Protein AF-A0A9W6YCT2-F1 (afdb_monomer)

Organism: NCBI:txid1490495

Structure (mmCIF, N/CA/C/O backbone):
data_AF-A0A9W6YCT2-F1
#
_entry.id   AF-A0A9W6YCT2-F1
#
loop_
_atom_site.group_PDB
_atom_site.id
_atom_site.type_symbol
_atom_site.label_atom_id
_atom_site.label_alt_id
_atom_site.label_comp_id
_atom_site.label_asym_id
_atom_site.label_entity_id
_atom_site.label_seq_id
_atom_site.pdbx_PDB_ins_code
_atom_site.Cartn_x
_atom_site.Cartn_y
_atom_site.Cartn_z
_atom_site.occupancy
_atom_site.B_iso_or_equiv
_atom_site.auth_seq_id
_atom_site.auth_comp_id
_atom_site.auth_asym_id
_atom_site.auth_atom_id
_atom_site.pdbx_PDB_model_num
ATOM 1 N N . MET A 1 1 ? -19.466 9.718 28.437 1.00 40.91 1 MET A N 1
ATOM 2 C CA . MET A 1 1 ? -19.612 8.817 27.272 1.00 40.91 1 MET A CA 1
ATOM 3 C C . MET A 1 1 ? -18.796 7.557 27.546 1.00 40.91 1 MET A C 1
ATOM 5 O O . MET A 1 1 ? -17.585 7.569 27.375 1.00 40.91 1 MET A O 1
ATOM 9 N N . LEU A 1 2 ? -19.424 6.511 28.088 1.00 39.44 2 LEU A N 1
ATOM 10 C CA . LEU A 1 2 ? -18.761 5.230 28.344 1.00 39.44 2 LEU A CA 1
ATOM 11 C C . LEU A 1 2 ? -18.734 4.450 27.028 1.00 39.44 2 LEU A C 1
ATOM 13 O O . LEU A 1 2 ? -19.758 3.940 26.581 1.00 39.44 2 LEU A O 1
ATOM 17 N N . PHE A 1 3 ? -17.580 4.412 26.365 1.00 57.34 3 PHE A N 1
ATOM 18 C CA . PHE A 1 3 ? -17.371 3.483 25.259 1.00 57.34 3 PHE A CA 1
ATOM 19 C C . PHE A 1 3 ? -17.525 2.062 25.811 1.00 57.34 3 PHE A C 1
ATOM 21 O O . PHE A 1 3 ? -16.896 1.728 26.814 1.00 57.34 3 PHE A O 1
ATOM 28 N N . SER A 1 4 ? -18.370 1.233 25.191 1.00 75.75 4 SER A N 1
ATOM 29 C CA . SER A 1 4 ? -18.497 -0.169 25.597 1.00 75.75 4 SER A CA 1
ATOM 30 C C . SER A 1 4 ? -17.119 -0.848 25.582 1.00 75.75 4 SER A C 1
ATOM 32 O O . SER A 1 4 ? -16.236 -0.476 24.800 1.00 75.75 4 SER A O 1
ATOM 34 N N . VAL A 1 5 ? -16.921 -1.858 26.434 1.00 80.44 5 VAL A N 1
ATOM 35 C CA . VAL A 1 5 ? -15.663 -2.630 26.511 1.00 80.44 5 VAL A CA 1
ATOM 36 C C . VAL A 1 5 ? -15.235 -3.138 25.126 1.00 80.44 5 VAL A C 1
ATOM 38 O O . VAL A 1 5 ? -14.051 -3.122 24.790 1.00 80.44 5 VAL A O 1
ATOM 41 N N . GLN A 1 6 ? -16.205 -3.507 24.286 1.00 83.19 6 GLN A N 1
ATOM 42 C CA . GLN A 1 6 ? -15.974 -3.930 22.905 1.00 83.19 6 GLN A CA 1
ATOM 43 C C . GLN A 1 6 ? -15.416 -2.807 22.022 1.00 83.19 6 GLN A C 1
ATOM 45 O O . GLN A 1 6 ? -14.462 -3.041 21.281 1.00 83.19 6 GLN A O 1
ATOM 50 N N . THR A 1 7 ? -15.940 -1.582 22.126 1.00 84.00 7 THR A N 1
ATOM 51 C CA . THR A 1 7 ? -15.429 -0.432 21.363 1.00 84.00 7 THR A 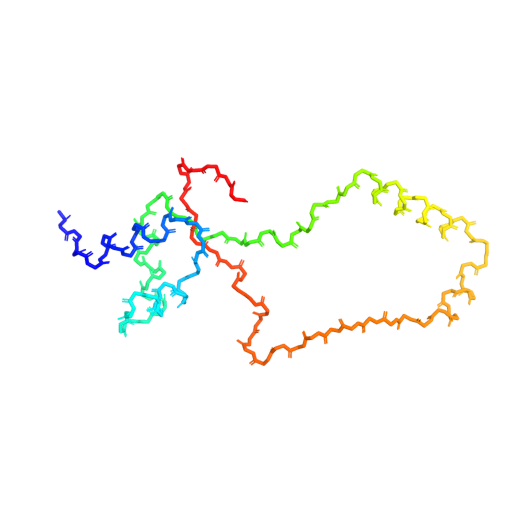CA 1
ATOM 52 C C . THR A 1 7 ? -14.001 -0.082 21.775 1.00 84.00 7 THR A C 1
ATOM 54 O O . THR A 1 7 ? -13.157 0.172 20.920 1.00 84.00 7 THR A O 1
ATOM 57 N N . LEU A 1 8 ? -13.689 -0.136 23.073 1.00 87.94 8 LEU A N 1
ATOM 58 C CA . LEU A 1 8 ? -12.321 0.077 23.557 1.00 87.94 8 LEU A CA 1
ATOM 59 C C . LEU A 1 8 ? -11.360 -1.001 23.047 1.00 87.94 8 LEU A C 1
ATOM 61 O O . LEU A 1 8 ? -10.251 -0.679 22.618 1.00 87.94 8 LEU A O 1
ATOM 65 N N . ARG A 1 9 ? -11.783 -2.272 23.062 1.00 91.38 9 ARG A N 1
ATOM 66 C CA . ARG A 1 9 ? -10.998 -3.387 22.517 1.00 91.38 9 ARG A CA 1
ATOM 67 C C . ARG A 1 9 ? -10.729 -3.189 21.024 1.00 91.38 9 ARG A C 1
ATOM 69 O O . ARG A 1 9 ? -9.580 -3.293 20.610 1.00 91.38 9 ARG A O 1
ATOM 76 N N . LEU A 1 10 ? -11.749 -2.819 20.247 1.00 91.81 10 LEU A N 1
ATOM 77 C CA . LEU A 1 10 ? -11.621 -2.526 18.819 1.00 91.81 10 LEU A CA 1
ATOM 78 C C . LEU A 1 10 ? -10.602 -1.410 18.548 1.00 91.81 10 LEU A C 1
ATOM 80 O O . LEU A 1 10 ? -9.692 -1.595 17.744 1.00 91.81 10 LEU A O 1
ATOM 84 N N . VAL A 1 11 ? -10.723 -0.275 19.243 1.00 91.94 11 VAL A N 1
ATOM 85 C CA . VAL A 1 11 ? -9.832 0.883 19.064 1.00 91.94 11 VAL A CA 1
ATOM 86 C C . VAL A 1 11 ? -8.389 0.542 19.432 1.00 91.94 11 VAL A C 1
ATOM 88 O O . VAL A 1 11 ? -7.469 0.893 18.697 1.00 91.94 11 VAL A O 1
ATOM 91 N N . ARG A 1 12 ? -8.171 -0.182 20.537 1.00 91.38 12 ARG A N 1
ATOM 92 C CA . ARG A 1 12 ? -6.827 -0.611 20.958 1.00 91.38 12 ARG A CA 1
ATOM 93 C C . ARG A 1 12 ? -6.177 -1.556 19.950 1.00 91.38 12 ARG A C 1
ATOM 95 O O . ARG A 1 12 ? -4.986 -1.420 19.689 1.00 91.38 12 ARG A O 1
ATOM 102 N N . THR A 1 13 ? -6.937 -2.496 19.388 1.00 91.88 13 THR A N 1
ATOM 103 C CA . THR A 1 13 ? -6.415 -3.434 18.386 1.00 91.88 13 THR A CA 1
ATOM 104 C C . THR A 1 13 ? -6.143 -2.733 17.057 1.00 91.88 13 THR A C 1
ATOM 106 O O . THR A 1 13 ? -5.081 -2.939 16.478 1.00 91.88 13 THR A O 1
ATOM 109 N N . ALA A 1 14 ? -7.034 -1.840 16.612 1.00 91.44 14 ALA A N 1
ATOM 110 C CA . ALA A 1 14 ? -6.818 -1.023 15.417 1.00 91.44 14 ALA A CA 1
ATOM 111 C C . ALA A 1 14 ? -5.562 -0.142 15.546 1.00 91.44 14 ALA A C 1
ATOM 113 O O . ALA A 1 14 ? -4.742 -0.098 14.636 1.00 91.44 14 ALA A O 1
ATOM 114 N N . ALA A 1 15 ? -5.340 0.467 16.715 1.00 91.12 15 ALA A N 1
ATOM 115 C CA . ALA A 1 15 ? -4.173 1.305 17.004 1.00 91.12 15 ALA A CA 1
ATOM 116 C C . ALA A 1 15 ? -2.817 0.573 16.972 1.00 91.12 15 ALA A C 1
ATOM 118 O O . ALA A 1 15 ? -1.765 1.205 17.114 1.00 91.12 15 ALA A O 1
ATOM 119 N N . LYS A 1 16 ? -2.800 -0.758 16.822 1.00 88.88 16 LYS A N 1
ATOM 120 C CA . LYS A 1 16 ? -1.560 -1.511 16.595 1.00 88.88 16 LYS A CA 1
ATOM 121 C C . LYS A 1 16 ? -0.991 -1.311 15.190 1.00 88.88 16 LYS A C 1
ATOM 123 O O . LYS A 1 16 ? 0.181 -1.602 15.019 1.00 88.88 16 LYS A O 1
ATOM 128 N N . GLY A 1 17 ? -1.765 -0.808 14.222 1.00 82.25 17 GLY A N 1
ATOM 129 C CA . GLY A 1 17 ? -1.218 -0.463 12.905 1.00 82.25 17 GLY A CA 1
ATOM 130 C C . GLY A 1 17 ? -1.103 -1.619 11.910 1.00 82.25 17 GLY A C 1
ATOM 131 O O . GLY A 1 17 ? -0.447 -1.461 10.895 1.00 82.25 17 GLY A O 1
ATOM 132 N N . GLN A 1 18 ? -1.696 -2.785 12.180 1.00 80.81 18 GLN A N 1
ATOM 133 C CA . GLN A 1 18 ? -1.387 -4.016 11.428 1.00 80.81 18 GLN A CA 1
ATOM 134 C C . GLN A 1 18 ? -2.577 -4.609 10.664 1.00 80.81 18 GLN A C 1
ATOM 136 O O . GLN A 1 18 ? -2.417 -5.568 9.912 1.00 80.81 18 GLN A O 1
ATOM 141 N N . LEU A 1 19 ? -3.790 -4.092 10.885 1.00 85.44 19 LEU A N 1
ATOM 142 C CA . LEU A 1 19 ? -5.018 -4.777 10.488 1.00 85.44 19 LEU A CA 1
ATOM 143 C C . LEU A 1 19 ? -6.000 -3.845 9.780 1.00 85.44 19 LEU A C 1
ATOM 145 O O . LEU A 1 19 ? -6.267 -2.722 10.216 1.00 85.44 19 LEU A O 1
ATOM 149 N N . ALA A 1 20 ? -6.607 -4.370 8.720 1.00 89.25 20 ALA A N 1
ATOM 150 C CA . ALA A 1 20 ? -7.784 -3.791 8.088 1.00 89.25 20 ALA A CA 1
ATOM 151 C C . ALA A 1 20 ? -9.044 -4.009 8.936 1.00 89.25 20 ALA A C 1
ATOM 153 O O . ALA A 1 20 ? -9.130 -4.957 9.717 1.00 89.25 20 ALA A O 1
ATOM 154 N N . ALA A 1 21 ? -10.090 -3.216 8.686 1.00 89.31 21 ALA A N 1
ATOM 155 C CA . ALA A 1 21 ? -11.394 -3.383 9.340 1.00 89.31 21 ALA A CA 1
ATOM 156 C C . ALA A 1 21 ? -11.994 -4.794 9.169 1.00 89.31 21 ALA A C 1
ATOM 158 O O . ALA A 1 21 ? -12.620 -5.313 10.090 1.00 89.31 21 ALA A O 1
ATOM 159 N N . ALA A 1 22 ? -11.788 -5.428 8.011 1.00 88.94 22 ALA A N 1
ATOM 160 C CA . ALA A 1 22 ? -12.260 -6.788 7.758 1.00 88.94 22 ALA A CA 1
ATOM 161 C C . ALA A 1 22 ? -11.510 -7.834 8.602 1.00 88.94 22 ALA A C 1
ATOM 163 O O . ALA A 1 22 ? -12.150 -8.707 9.178 1.00 88.94 22 ALA A O 1
ATOM 164 N N . LYS A 1 23 ? -10.184 -7.702 8.766 1.00 89.25 23 LYS A N 1
ATOM 165 C CA . LYS A 1 23 ? -9.420 -8.556 9.691 1.00 89.25 23 LYS A CA 1
ATOM 166 C C . LYS A 1 23 ? -9.811 -8.316 11.143 1.00 89.25 23 LYS A C 1
ATOM 168 O O . LYS A 1 23 ? -10.017 -9.279 11.867 1.00 89.25 23 LYS A O 1
ATOM 173 N N . LEU A 1 24 ? -9.992 -7.055 11.541 1.00 90.19 24 LEU A N 1
ATOM 174 C CA . LEU A 1 24 ? -10.460 -6.704 12.885 1.00 90.19 24 LEU A CA 1
ATOM 175 C C . LEU A 1 24 ? -11.811 -7.351 13.205 1.00 90.19 24 LEU A C 1
ATOM 177 O O . LEU A 1 24 ? -12.018 -7.769 14.338 1.00 90.19 24 LEU A O 1
ATOM 181 N N . LYS A 1 25 ? -12.713 -7.466 12.221 1.00 90.81 25 LYS A N 1
ATOM 182 C CA . LYS A 1 25 ? -13.982 -8.183 12.386 1.00 90.81 25 LYS A CA 1
ATOM 183 C C . LYS A 1 25 ? -13.759 -9.655 12.736 1.00 90.81 25 LYS A C 1
ATOM 185 O O . LYS A 1 25 ? -14.365 -10.132 13.687 1.00 90.81 25 LYS A O 1
ATOM 190 N N . VAL A 1 26 ? -12.918 -10.344 11.962 1.00 90.44 26 VAL A N 1
ATOM 191 C CA . VAL A 1 26 ? -12.640 -11.780 12.126 1.00 90.44 26 VAL A CA 1
ATOM 192 C C . VAL A 1 26 ? -11.884 -12.045 13.430 1.00 90.44 26 VAL A C 1
ATOM 194 O O . VAL A 1 26 ? -12.276 -12.908 14.200 1.00 90.44 26 VAL A O 1
ATOM 197 N N . GLU A 1 27 ? -10.838 -11.272 13.721 1.00 89.56 27 GLU A N 1
ATOM 198 C CA . GLU A 1 27 ? -9.970 -11.480 14.890 1.00 89.56 27 GLU A CA 1
ATOM 199 C C . GLU A 1 27 ? -10.661 -11.167 16.223 1.00 89.56 27 GLU A C 1
ATOM 201 O O . GLU A 1 27 ? -10.363 -11.775 17.250 1.00 89.56 27 GLU A O 1
ATOM 206 N N . LEU A 1 28 ? -11.589 -10.208 16.221 1.00 90.12 28 LEU A N 1
ATOM 207 C CA . LEU A 1 28 ? -12.365 -9.845 17.406 1.00 90.12 28 LEU A CA 1
ATOM 208 C C . LEU A 1 28 ? -13.729 -10.546 17.469 1.00 90.12 28 LEU A C 1
ATOM 210 O O . LEU A 1 28 ? -14.495 -10.234 18.380 1.00 90.12 28 LEU A O 1
ATOM 214 N N . ASP A 1 29 ? -14.013 -11.450 16.525 1.00 90.94 29 ASP A N 1
ATOM 215 C CA . ASP A 1 29 ? -15.276 -12.186 16.384 1.00 90.94 29 ASP A CA 1
ATOM 216 C C . ASP A 1 29 ? -16.516 -11.278 16.498 1.00 90.94 29 ASP A C 1
ATOM 218 O O . ASP A 1 29 ? -17.437 -11.476 17.292 1.00 90.94 29 ASP A O 1
ATOM 222 N N . LEU A 1 30 ? -16.502 -10.176 15.741 1.00 89.00 30 LEU A N 1
ATOM 223 C CA . LEU A 1 30 ? -17.567 -9.179 15.786 1.00 89.00 30 LEU A CA 1
ATOM 224 C C . LEU A 1 30 ? -18.699 -9.560 14.827 1.00 89.00 30 LEU A C 1
ATOM 226 O O . LEU A 1 30 ? -18.502 -9.652 13.614 1.00 89.00 30 LEU A O 1
ATOM 230 N N . SER A 1 31 ? -19.925 -9.650 15.344 1.00 90.69 31 SER A N 1
ATOM 231 C CA . SER A 1 31 ? -21.129 -9.932 14.544 1.00 90.69 31 SER A CA 1
ATOM 232 C C . SER A 1 31 ? -21.557 -8.779 13.620 1.00 90.69 31 SER A C 1
ATOM 234 O O . SER A 1 31 ? -22.393 -8.958 12.735 1.00 90.69 31 SER A O 1
ATOM 236 N N . VAL A 1 32 ? -20.984 -7.583 13.784 1.00 90.88 32 VAL A N 1
ATOM 237 C CA . VAL A 1 32 ? -21.352 -6.386 13.013 1.00 90.88 32 VAL A CA 1
ATOM 238 C C . VAL A 1 32 ? -20.745 -6.358 11.605 1.00 90.88 32 VAL A C 1
ATOM 240 O O . VAL A 1 32 ? -19.798 -7.071 11.267 1.00 90.88 32 VAL A O 1
ATOM 243 N N . SER A 1 33 ? -21.280 -5.488 10.746 1.00 92.31 33 SER A N 1
ATOM 244 C CA . SER A 1 33 ? -20.716 -5.261 9.411 1.00 92.31 33 SER A CA 1
ATOM 245 C C . SER A 1 33 ? -19.338 -4.580 9.474 1.00 92.31 33 SER A C 1
ATOM 247 O O . SER A 1 33 ? -19.062 -3.777 10.370 1.00 92.31 33 SER A O 1
ATOM 249 N N . VAL A 1 34 ? -18.492 -4.824 8.466 1.00 90.56 34 VAL A N 1
ATOM 250 C CA . VAL A 1 34 ? -17.196 -4.130 8.314 1.00 90.56 34 VAL A CA 1
ATOM 251 C C . VAL A 1 34 ? -17.391 -2.610 8.214 1.00 90.56 34 VAL A C 1
ATOM 253 O O . VAL A 1 34 ? -16.617 -1.845 8.787 1.00 90.56 34 VAL A O 1
ATOM 256 N N . ARG A 1 35 ? -18.474 -2.156 7.566 1.00 91.62 35 ARG A N 1
ATOM 257 C CA . ARG A 1 35 ? -18.832 -0.733 7.452 1.00 91.62 35 ARG A CA 1
ATOM 258 C C . ARG A 1 35 ? -19.090 -0.097 8.821 1.00 91.62 35 ARG A C 1
ATOM 260 O O . ARG A 1 35 ? -18.690 1.042 9.055 1.00 91.62 35 ARG A O 1
ATOM 267 N N . THR A 1 36 ? -19.738 -0.826 9.729 1.00 92.19 36 THR A N 1
ATOM 268 C CA . THR A 1 36 ? -19.989 -0.373 11.105 1.00 92.19 36 THR A CA 1
ATOM 269 C C . THR A 1 36 ? -18.678 -0.184 11.863 1.00 92.19 36 THR A C 1
ATOM 271 O O . THR A 1 36 ? -18.494 0.845 1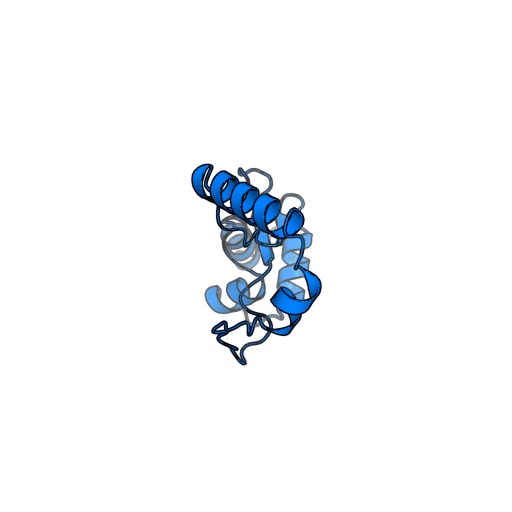2.510 1.00 92.19 36 THR A O 1
ATOM 274 N N . ILE A 1 37 ? -17.747 -1.133 11.726 1.00 91.69 37 ILE A N 1
ATOM 275 C CA . ILE A 1 37 ? -16.408 -1.062 12.329 1.00 91.69 37 ILE A CA 1
ATOM 276 C C . ILE A 1 37 ? -15.649 0.160 11.807 1.00 91.69 37 ILE A C 1
ATOM 278 O O . ILE A 1 37 ? -15.142 0.946 12.601 1.00 91.69 37 ILE A O 1
ATOM 282 N N . GLN A 1 38 ? -15.631 0.368 10.487 1.00 92.25 38 GLN A N 1
ATOM 283 C CA . GLN A 1 38 ? -14.999 1.543 9.883 1.00 92.25 38 GLN A CA 1
ATOM 284 C C . GLN A 1 38 ? -15.577 2.845 10.444 1.00 92.25 38 GLN A C 1
ATOM 286 O O . GLN A 1 38 ? -14.821 3.684 10.911 1.00 92.25 38 GLN A O 1
ATOM 291 N N . ARG A 1 39 ? -16.908 3.003 10.473 1.00 92.94 39 ARG A N 1
ATOM 292 C CA . ARG A 1 39 ? -17.557 4.208 11.025 1.00 92.94 39 ARG A CA 1
ATOM 293 C C . ARG A 1 39 ? -17.225 4.432 12.500 1.00 92.94 39 ARG A C 1
ATOM 295 O O . ARG A 1 39 ? -17.077 5.574 12.922 1.00 92.94 39 ARG A O 1
ATOM 302 N N . ALA A 1 40 ? -17.131 3.362 13.290 1.00 92.19 40 ALA A N 1
ATOM 303 C CA . ALA A 1 40 ? -16.750 3.455 14.695 1.00 92.19 40 ALA A CA 1
ATOM 304 C C . ALA A 1 40 ? -15.302 3.944 14.854 1.00 92.19 40 ALA A C 1
ATOM 306 O O . ALA A 1 40 ? -15.044 4.803 15.693 1.00 92.19 40 ALA A O 1
ATOM 307 N N . LEU A 1 41 ? -14.384 3.447 14.021 1.00 92.38 41 LEU A N 1
ATOM 308 C CA . LEU A 1 41 ? -12.979 3.857 14.016 1.00 92.38 41 LEU A CA 1
ATOM 309 C C . LEU A 1 41 ? -12.784 5.278 13.466 1.00 92.38 41 LEU A C 1
ATOM 311 O O . LEU A 1 41 ? -12.024 6.036 14.048 1.00 92.38 41 LEU A O 1
ATOM 315 N N . GLN A 1 42 ? -13.543 5.690 12.445 1.00 92.38 42 GLN A N 1
ATOM 316 C CA . GLN A 1 42 ? -13.521 7.060 11.901 1.00 92.38 42 GLN A CA 1
ATOM 317 C C . GLN A 1 42 ? -13.932 8.129 12.924 1.00 92.38 42 GLN A C 1
ATOM 319 O O . GLN A 1 42 ? -13.543 9.285 12.800 1.00 92.38 42 GLN A O 1
ATOM 324 N N . ARG A 1 43 ? -14.718 7.766 13.947 1.00 92.25 43 ARG A N 1
ATOM 325 C CA . ARG A 1 43 ? -15.058 8.681 15.052 1.00 92.25 43 ARG A CA 1
ATOM 326 C C . ARG A 1 43 ? -13.874 8.944 15.986 1.00 92.25 43 ARG A C 1
ATOM 328 O O . ARG A 1 43 ? -13.934 9.866 16.795 1.00 92.25 43 ARG A O 1
ATOM 335 N N . VAL A 1 44 ? -12.821 8.133 15.913 1.00 91.94 44 VAL A N 1
ATOM 336 C CA . VAL A 1 44 ? -11.607 8.292 16.710 1.00 91.94 44 VAL A CA 1
ATOM 337 C C . VAL A 1 44 ? -10.647 9.191 15.940 1.00 91.94 44 VAL A C 1
ATOM 339 O O . VAL A 1 44 ? -9.960 8.736 15.036 1.00 91.94 44 VAL A O 1
ATOM 342 N N . GLY A 1 45 ? -10.575 10.469 16.317 1.00 92.31 45 GLY A N 1
ATOM 343 C CA . GLY A 1 45 ? -9.855 11.496 15.545 1.00 92.31 45 GLY A CA 1
ATOM 344 C C . GLY A 1 45 ? -8.341 11.300 15.374 1.00 92.31 45 GLY A C 1
ATOM 345 O O . GLY A 1 45 ? -7.723 12.043 14.624 1.00 92.31 45 GLY A O 1
ATOM 346 N N . TRP A 1 46 ? -7.734 10.324 16.052 1.00 92.88 46 TRP A N 1
ATOM 347 C CA . TRP A 1 46 ? -6.308 9.991 15.927 1.00 92.88 46 TRP A CA 1
ATOM 348 C C . TRP A 1 46 ? -6.044 8.674 15.173 1.00 92.88 46 TRP A C 1
ATOM 350 O O . TRP A 1 46 ? -4.886 8.274 15.045 1.00 92.88 46 TRP A O 1
ATOM 360 N N . LEU A 1 47 ? -7.090 8.002 14.675 1.00 93.38 47 LEU A N 1
ATOM 361 C CA . LEU A 1 47 ? -6.986 6.826 13.808 1.00 93.38 47 LEU A CA 1
ATOM 362 C C . LEU A 1 47 ? -7.349 7.184 12.367 1.00 93.38 47 LEU A C 1
ATOM 364 O O . LEU A 1 47 ? -8.388 7.791 12.120 1.00 93.38 47 LEU A O 1
ATOM 368 N N . VAL A 1 48 ? -6.524 6.744 11.417 1.00 92.06 48 VAL A N 1
ATOM 369 C CA . VAL A 1 48 ? 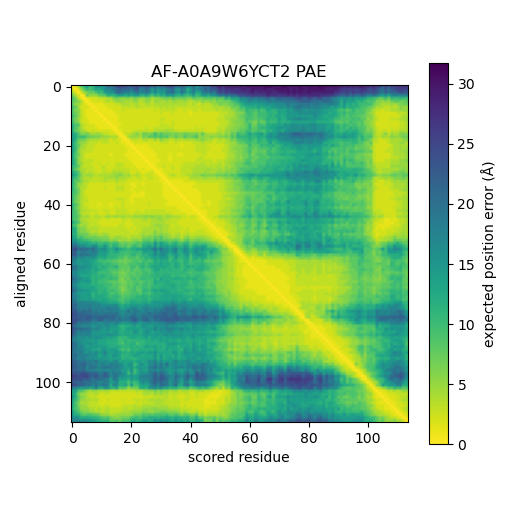-6.735 6.983 9.979 1.00 92.06 48 VAL A CA 1
ATOM 370 C C . VAL A 1 48 ? -6.619 5.678 9.203 1.00 92.06 48 VAL A C 1
ATOM 372 O O . VAL A 1 48 ? -5.745 4.858 9.489 1.00 92.06 48 VAL A O 1
ATOM 375 N N . ASP A 1 49 ? -7.483 5.475 8.209 1.00 90.00 49 ASP A N 1
ATOM 376 C CA . ASP A 1 49 ? -7.338 4.395 7.241 1.00 90.00 49 ASP A CA 1
ATOM 377 C C . ASP A 1 49 ? -6.236 4.744 6.236 1.00 90.00 49 ASP A C 1
ATOM 379 O O . ASP A 1 49 ? -6.322 5.695 5.468 1.00 90.00 49 ASP A O 1
ATOM 383 N N . THR A 1 50 ? -5.145 3.987 6.274 1.00 88.31 50 THR A N 1
ATOM 384 C CA . THR A 1 50 ? -3.941 4.251 5.483 1.00 88.31 50 THR A CA 1
ATOM 385 C C . THR A 1 50 ? -3.697 3.101 4.523 1.00 88.31 50 THR A C 1
ATOM 387 O O . THR A 1 50 ? -3.842 1.937 4.900 1.00 88.31 50 THR A O 1
ATOM 390 N N . LYS A 1 51 ? -3.330 3.419 3.279 1.00 86.44 51 LYS A N 1
ATOM 391 C CA . LYS A 1 51 ? -2.929 2.415 2.292 1.00 86.44 51 LYS A CA 1
ATOM 392 C C . LYS A 1 51 ? -1.556 1.848 2.673 1.00 86.44 51 LYS A C 1
ATOM 394 O O . LYS A 1 51 ? -0.666 2.616 3.019 1.00 86.44 51 LYS A O 1
ATOM 399 N N . ILE A 1 52 ? -1.380 0.529 2.621 1.00 81.38 52 ILE A N 1
ATOM 400 C CA . ILE A 1 52 ? -0.067 -0.097 2.803 1.00 81.38 52 ILE A CA 1
ATOM 401 C C . ILE A 1 52 ? 0.812 0.276 1.608 1.00 81.38 52 ILE A C 1
ATOM 403 O O . ILE A 1 52 ? 0.423 0.093 0.450 1.00 81.38 52 ILE A O 1
ATOM 407 N N . GLU A 1 53 ? 2.004 0.791 1.892 1.00 75.88 53 GLU A N 1
ATOM 408 C CA . GLU A 1 53 ? 3.039 0.996 0.887 1.00 75.88 53 GLU A CA 1
ATOM 409 C C . GLU A 1 53 ? 3.728 -0.343 0.601 1.00 75.88 53 GLU A C 1
ATOM 411 O O . GLU A 1 53 ? 4.646 -0.758 1.300 1.00 75.88 53 GLU A O 1
ATOM 416 N N . ASN A 1 54 ? 3.280 -1.042 -0.444 1.00 71.50 54 ASN A N 1
ATOM 417 C CA . ASN A 1 54 ? 3.876 -2.309 -0.892 1.00 71.50 54 ASN A CA 1
ATOM 418 C C . ASN A 1 54 ? 5.142 -2.089 -1.740 1.00 71.50 54 ASN A C 1
ATOM 420 O O . ASN A 1 54 ? 5.348 -2.759 -2.753 1.00 71.50 54 ASN A O 1
ATOM 424 N N . THR A 1 55 ? 5.973 -1.118 -1.371 1.00 69.44 55 THR A N 1
ATOM 425 C CA . THR A 1 55 ? 7.201 -0.822 -2.108 1.00 69.44 55 THR A CA 1
ATOM 426 C C . THR A 1 55 ? 8.343 -1.593 -1.465 1.00 69.44 55 THR A C 1
ATOM 428 O O . THR A 1 55 ? 8.718 -1.318 -0.327 1.00 69.44 55 THR A O 1
ATOM 431 N N . PHE A 1 56 ? 8.918 -2.561 -2.180 1.00 70.69 56 PHE A N 1
ATOM 432 C CA . PHE A 1 56 ? 10.178 -3.157 -1.740 1.00 70.69 56 PHE A CA 1
ATOM 433 C C . PHE A 1 56 ? 11.262 -2.069 -1.694 1.00 70.69 56 PHE A C 1
ATOM 435 O O . PHE A 1 56 ? 11.364 -1.286 -2.645 1.00 70.69 56 PHE A O 1
ATOM 442 N N . PRO A 1 57 ? 12.069 -1.992 -0.621 1.00 79.06 57 PRO A N 1
ATOM 443 C CA . PRO A 1 57 ? 13.124 -0.995 -0.525 1.00 79.06 57 PRO A CA 1
ATOM 444 C C . PRO A 1 57 ? 14.119 -1.193 -1.671 1.00 79.06 57 PRO A C 1
ATOM 446 O O . PRO A 1 57 ? 14.730 -2.253 -1.807 1.00 79.06 57 PRO A O 1
ATOM 449 N N . LEU A 1 58 ? 14.261 -0.164 -2.507 1.00 83.69 58 LEU A N 1
ATOM 450 C CA . LEU A 1 58 ? 15.168 -0.173 -3.646 1.00 83.69 58 LEU A CA 1
ATOM 451 C C . LEU A 1 58 ? 16.593 0.062 -3.136 1.00 83.69 58 LEU A C 1
ATOM 453 O O . LEU A 1 58 ? 16.891 1.138 -2.613 1.00 83.69 58 LEU A O 1
ATOM 457 N N . LYS A 1 59 ? 17.473 -0.938 -3.247 1.00 90.94 59 LYS A N 1
ATOM 458 C CA . LYS A 1 59 ? 18.855 -0.789 -2.778 1.00 90.94 59 LYS A CA 1
ATOM 459 C C . LYS A 1 59 ? 19.638 0.132 -3.723 1.00 90.94 59 LYS A C 1
ATOM 461 O O . LYS A 1 59 ? 19.338 0.169 -4.919 1.00 90.94 59 LYS A O 1
ATOM 466 N N . PRO A 1 60 ? 20.681 0.834 -3.242 1.00 93.69 60 PRO A N 1
ATOM 467 C CA . PRO A 1 60 ? 21.522 1.671 -4.103 1.00 93.69 60 PRO A CA 1
ATOM 468 C C . PRO A 1 60 ? 22.119 0.911 -5.299 1.00 93.69 60 PRO A C 1
ATOM 470 O O . PRO A 1 60 ? 22.210 1.451 -6.399 1.00 93.69 60 PRO A O 1
ATOM 473 N N . GLU A 1 61 ? 22.472 -0.360 -5.101 1.00 94.25 61 GLU A N 1
ATOM 474 C CA . GLU A 1 61 ? 22.971 -1.254 -6.153 1.00 94.25 61 GLU A CA 1
ATOM 475 C C . GLU A 1 61 ? 21.915 -1.500 -7.241 1.00 94.25 61 GLU A C 1
ATOM 477 O O . GLU A 1 61 ? 22.203 -1.343 -8.428 1.00 94.25 61 GLU A O 1
ATOM 482 N N . ASP A 1 62 ? 20.667 -1.777 -6.844 1.00 92.81 62 ASP A N 1
ATOM 483 C CA . ASP A 1 62 ? 19.545 -1.962 -7.770 1.00 92.81 62 ASP A CA 1
ATOM 484 C C . ASP A 1 62 ? 19.266 -0.679 -8.562 1.00 92.81 62 ASP A C 1
ATOM 486 O O . ASP A 1 62 ? 18.990 -0.723 -9.761 1.00 92.81 62 ASP A O 1
ATOM 490 N N . MET A 1 63 ? 19.367 0.488 -7.913 1.00 94.12 63 MET A N 1
ATOM 491 C CA . MET A 1 63 ? 19.211 1.787 -8.577 1.00 94.12 63 MET A CA 1
ATOM 492 C C . MET A 1 63 ? 20.261 1.992 -9.671 1.00 94.12 63 MET A C 1
ATOM 494 O O . MET A 1 63 ? 19.926 2.423 -10.778 1.00 94.12 63 MET A O 1
ATOM 498 N N . LEU A 1 64 ? 21.523 1.672 -9.372 1.00 96.19 64 LEU A N 1
ATOM 499 C CA . LEU A 1 64 ? 22.628 1.776 -10.322 1.00 96.19 64 LEU A CA 1
ATOM 500 C C . LEU A 1 64 ? 22.449 0.805 -11.491 1.00 96.19 64 LEU A C 1
ATOM 502 O O . LEU A 1 64 ? 22.541 1.230 -12.644 1.00 96.19 64 LEU A O 1
ATOM 506 N N . ALA A 1 65 ? 22.126 -0.460 -11.213 1.00 96.06 65 ALA A N 1
ATOM 507 C CA . ALA A 1 65 ? 21.899 -1.475 -12.237 1.00 96.06 65 ALA A CA 1
ATOM 508 C C . ALA A 1 65 ? 20.737 -1.094 -13.168 1.00 96.06 65 ALA A C 1
ATOM 510 O O . ALA A 1 65 ? 20.881 -1.119 -14.392 1.00 96.06 65 ALA A O 1
ATOM 511 N N . ARG A 1 66 ? 19.608 -0.645 -12.600 1.00 95.75 66 ARG A N 1
ATOM 512 C CA . ARG A 1 66 ? 18.447 -0.176 -13.372 1.00 95.75 66 ARG A CA 1
ATOM 513 C C . ARG A 1 66 ? 18.791 1.025 -14.242 1.00 95.75 66 ARG A C 1
ATOM 515 O O . ARG A 1 66 ? 18.405 1.053 -15.408 1.00 95.75 66 ARG A O 1
ATOM 522 N N . LYS A 1 67 ? 19.530 2.002 -13.705 1.00 96.12 67 LYS A N 1
ATOM 523 C CA . LYS A 1 67 ? 19.957 3.185 -14.465 1.00 96.12 67 LYS A CA 1
ATOM 524 C C . LYS A 1 67 ? 20.902 2.806 -15.604 1.00 96.12 67 LYS A C 1
ATOM 526 O O . LYS A 1 67 ? 20.727 3.299 -16.713 1.00 96.12 67 LYS A O 1
ATOM 531 N N . ALA A 1 68 ? 21.872 1.929 -15.356 1.00 96.44 68 ALA A N 1
ATOM 532 C CA . ALA A 1 68 ? 22.807 1.469 -16.378 1.00 96.44 68 ALA A CA 1
ATOM 533 C C . ALA A 1 68 ? 22.087 0.724 -17.513 1.00 96.44 68 ALA A C 1
ATOM 535 O O . ALA A 1 68 ? 22.321 1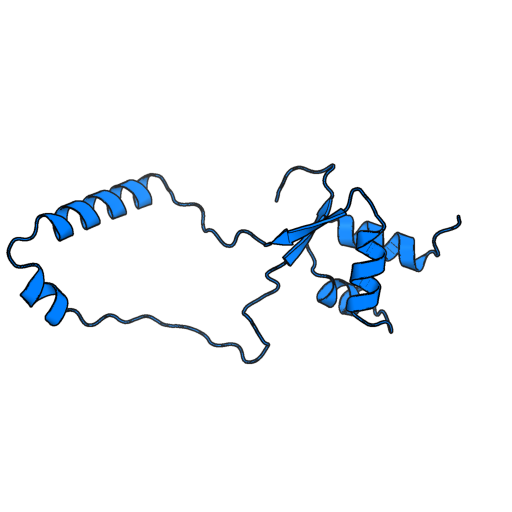.015 -18.687 1.00 96.44 68 ALA A O 1
ATOM 536 N N . TRP A 1 69 ? 21.167 -0.182 -17.169 1.00 94.44 69 TRP A N 1
ATOM 537 C CA . TRP A 1 69 ? 20.362 -0.915 -18.146 1.00 94.44 69 TRP A CA 1
ATOM 538 C C . TRP A 1 69 ? 19.444 0.012 -18.953 1.00 94.44 69 TRP A C 1
ATOM 540 O O . TRP A 1 69 ? 19.404 -0.074 -20.177 1.00 94.44 69 TRP A O 1
ATOM 550 N N . ALA A 1 70 ? 18.757 0.951 -18.296 1.00 94.25 70 ALA A N 1
ATOM 551 C CA . ALA A 1 70 ? 17.896 1.911 -18.985 1.00 94.25 70 ALA A CA 1
ATOM 552 C C . ALA A 1 70 ? 18.695 2.790 -19.959 1.00 94.25 70 ALA A C 1
ATOM 554 O O . ALA A 1 70 ? 18.295 2.952 -21.110 1.00 94.25 70 ALA A O 1
ATOM 555 N N . SER A 1 71 ? 19.853 3.305 -19.534 1.00 95.06 71 SER A N 1
ATOM 556 C CA . SER A 1 71 ? 20.736 4.091 -20.402 1.00 95.06 71 SER A CA 1
ATOM 557 C C . SER A 1 71 ? 21.223 3.291 -21.613 1.00 95.06 71 SER A C 1
ATOM 559 O O . SER A 1 71 ? 21.236 3.820 -22.722 1.00 95.06 71 SER A O 1
ATOM 561 N N . SER A 1 72 ? 21.597 2.018 -21.436 1.00 91.88 72 SER A N 1
ATOM 562 C CA . SER A 1 72 ? 22.059 1.180 -22.552 1.00 91.88 72 SER A CA 1
ATOM 563 C C . SER A 1 72 ? 20.934 0.822 -23.524 1.00 91.88 72 SER A C 1
ATOM 565 O O . SER A 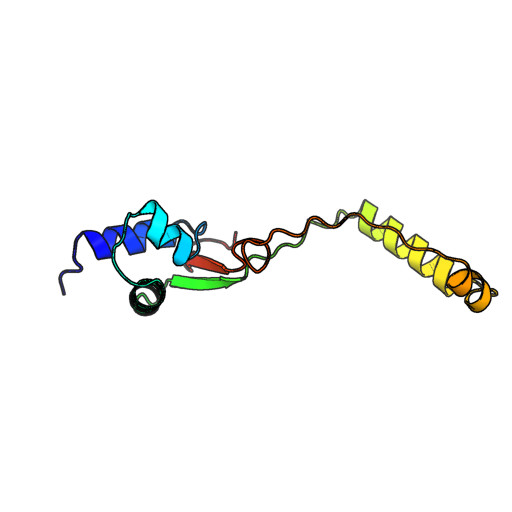1 72 ? 21.168 0.734 -24.729 1.00 91.88 72 SER A O 1
ATOM 567 N N . MET A 1 73 ? 19.708 0.662 -23.023 1.00 90.19 73 MET A N 1
ATOM 568 C CA . MET A 1 73 ? 18.539 0.401 -23.856 1.00 90.19 73 MET A CA 1
ATOM 569 C C . MET A 1 73 ? 18.089 1.643 -24.636 1.00 90.19 73 MET A C 1
ATOM 571 O O . MET A 1 73 ? 17.717 1.527 -25.798 1.00 90.19 73 MET A O 1
ATOM 575 N N . LEU A 1 74 ? 18.179 2.837 -24.039 1.00 88.06 74 LEU A N 1
ATOM 576 C CA . LEU A 1 74 ? 17.856 4.102 -24.712 1.00 88.06 74 LEU A CA 1
ATOM 577 C C . LEU A 1 74 ? 18.852 4.465 -25.820 1.00 88.06 74 LEU A C 1
ATOM 579 O O . LEU A 1 74 ? 18.460 5.024 -26.838 1.00 88.06 74 LEU A O 1
ATOM 583 N N . LEU A 1 75 ? 20.138 4.165 -25.627 1.00 88.19 75 LEU A N 1
ATOM 584 C CA . LEU A 1 75 ? 21.194 4.487 -26.595 1.00 88.19 75 LEU A CA 1
ATOM 585 C C . LEU A 1 75 ? 21.318 3.462 -27.732 1.00 88.19 75 LEU A C 1
ATOM 587 O O . LEU A 1 75 ? 22.164 3.625 -28.617 1.00 88.19 75 LEU A O 1
ATOM 591 N N . ARG A 1 76 ? 20.503 2.401 -27.723 1.00 85.31 76 ARG A N 1
ATOM 592 C CA . ARG A 1 76 ? 20.523 1.386 -28.774 1.00 85.31 76 ARG A CA 1
ATOM 593 C C . ARG A 1 76 ? 20.007 1.965 -30.090 1.00 85.31 76 ARG A C 1
ATOM 595 O O . ARG A 1 76 ? 18.916 2.520 -30.159 1.00 85.31 76 ARG A O 1
ATOM 602 N N . LYS A 1 77 ? 20.798 1.815 -31.153 1.00 81.44 77 LYS A N 1
ATOM 603 C CA . LYS A 1 77 ? 20.466 2.330 -32.495 1.00 81.44 77 LYS A CA 1
ATOM 604 C C . LYS A 1 77 ? 19.467 1.441 -33.241 1.00 81.44 77 LYS A C 1
ATOM 606 O O . LYS A 1 77 ? 18.803 1.899 -34.160 1.00 81.44 77 LYS A O 1
ATOM 611 N N . ASP A 1 78 ? 19.361 0.189 -32.823 1.00 85.56 78 ASP A N 1
ATOM 612 C CA . ASP A 1 78 ? 18.493 -0.871 -33.332 1.00 85.56 78 ASP A CA 1
ATOM 613 C C . ASP A 1 78 ? 17.281 -1.115 -32.415 1.00 85.56 78 ASP A C 1
ATOM 615 O O . ASP A 1 78 ? 16.697 -2.196 -32.429 1.00 85.56 78 ASP A O 1
ATOM 619 N N . ALA A 1 79 ? 16.892 -0.120 -31.608 1.00 76.75 79 ALA A N 1
ATOM 620 C CA . ALA A 1 79 ? 15.873 -0.284 -30.574 1.00 76.75 79 ALA A CA 1
ATOM 621 C C . ALA A 1 79 ? 14.555 -0.872 -31.110 1.00 76.75 79 ALA A C 1
ATOM 623 O O . ALA A 1 79 ? 14.022 -1.781 -30.488 1.00 76.75 79 ALA A O 1
ATOM 624 N N . GLY A 1 80 ? 14.057 -0.414 -32.267 1.00 82.88 80 GLY A N 1
ATOM 625 C C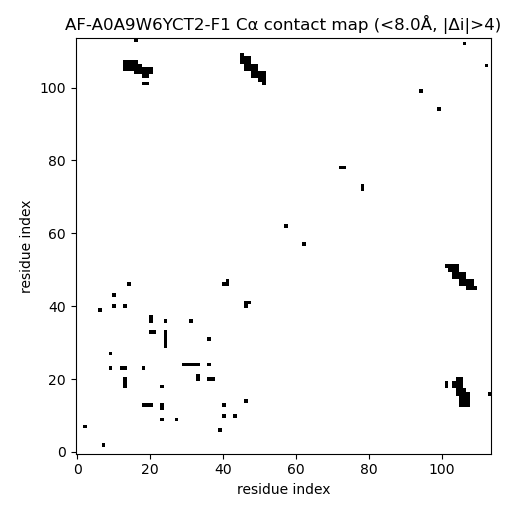A . GLY A 1 80 ? 12.799 -0.904 -32.855 1.00 82.88 80 GLY A CA 1
ATOM 626 C C . GLY A 1 80 ? 12.782 -2.426 -33.068 1.00 82.88 80 GLY A C 1
ATOM 627 O O . GLY A 1 80 ? 12.048 -3.113 -32.361 1.00 82.88 80 GLY A O 1
ATOM 628 N N . PRO A 1 81 ? 13.645 -2.972 -33.948 1.00 88.81 81 PRO A N 1
ATOM 629 C CA . PRO A 1 81 ? 13.718 -4.415 -34.186 1.00 88.81 81 PRO A CA 1
ATOM 630 C C . PRO A 1 81 ? 14.005 -5.251 -32.932 1.00 88.81 81 PRO A C 1
ATOM 632 O O . PRO A 1 81 ? 13.536 -6.381 -32.818 1.00 88.81 81 PRO A O 1
ATOM 635 N N . VAL A 1 82 ? 14.780 -4.713 -31.984 1.00 88.81 82 VAL A N 1
ATOM 636 C CA . VAL A 1 82 ? 15.083 -5.400 -30.723 1.00 88.81 82 VAL A CA 1
ATOM 637 C C . VAL A 1 82 ? 13.837 -5.533 -29.853 1.00 88.81 82 VAL A C 1
ATOM 639 O O . VAL A 1 82 ? 13.606 -6.612 -29.314 1.00 88.81 82 VAL A O 1
ATOM 642 N N . TRP A 1 83 ? 13.028 -4.479 -29.712 1.00 90.31 83 TRP A N 1
ATOM 643 C CA . TRP A 1 83 ? 11.788 -4.552 -28.935 1.00 90.31 83 TRP A CA 1
ATOM 644 C C . TRP A 1 83 ? 10.787 -5.534 -29.543 1.00 90.31 83 TRP A C 1
ATOM 646 O O . TRP A 1 83 ? 10.179 -6.294 -28.793 1.00 90.31 83 TRP A O 1
ATOM 656 N N . ASP A 1 84 ? 10.687 -5.583 -30.873 1.00 91.44 84 ASP A N 1
ATOM 657 C CA . ASP A 1 84 ? 9.801 -6.517 -31.584 1.00 91.44 84 ASP A CA 1
ATOM 658 C C . ASP A 1 84 ? 10.204 -7.990 -31.381 1.00 91.44 84 ASP A C 1
ATOM 660 O O . ASP A 1 84 ? 9.365 -8.887 -31.453 1.00 91.44 84 ASP A O 1
ATOM 664 N N . ALA A 1 85 ? 11.486 -8.248 -31.106 1.00 91.25 85 ALA A N 1
ATOM 665 C CA . ALA A 1 85 ? 12.015 -9.586 -30.858 1.00 91.25 85 ALA A CA 1
ATOM 666 C C . ALA A 1 85 ? 11.966 -10.013 -29.377 1.00 91.25 85 ALA A C 1
ATOM 668 O O . ALA A 1 85 ? 12.194 -11.187 -29.072 1.00 91.25 85 ALA A O 1
ATOM 669 N N . ILE A 1 86 ? 11.707 -9.093 -28.439 1.00 91.44 86 ILE A N 1
ATOM 670 C CA . ILE A 1 8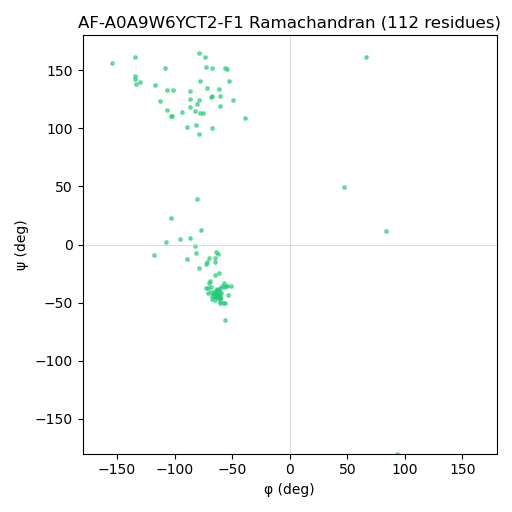6 ? 11.685 -9.414 -27.007 1.00 91.44 86 ILE A CA 1
ATOM 671 C C . ILE A 1 86 ? 10.348 -10.058 -26.632 1.00 91.44 86 ILE A C 1
ATOM 673 O O . ILE A 1 86 ? 9.286 -9.448 -26.725 1.00 91.44 86 ILE A O 1
ATOM 677 N N . ILE A 1 87 ? 10.419 -11.279 -26.101 1.00 94.50 87 ILE A N 1
ATOM 678 C CA . ILE A 1 87 ? 9.286 -11.960 -25.470 1.00 94.50 87 ILE A CA 1
ATOM 679 C C . ILE A 1 87 ? 9.455 -11.854 -23.954 1.00 94.50 87 ILE A C 1
ATOM 681 O O . ILE A 1 87 ? 10.356 -12.460 -23.373 1.00 94.50 87 ILE A O 1
ATOM 685 N N . PHE A 1 88 ? 8.591 -11.072 -23.308 1.00 93.12 88 PHE A N 1
ATOM 686 C CA . PHE A 1 88 ? 8.560 -10.977 -21.850 1.00 93.12 88 PHE A CA 1
ATOM 687 C C . PHE A 1 88 ? 7.861 -12.193 -21.244 1.00 93.12 88 PHE A C 1
ATOM 689 O O . PHE A 1 88 ? 6.840 -12.656 -21.749 1.00 93.12 88 PHE A O 1
ATOM 696 N N . SER A 1 89 ? 8.395 -12.676 -20.127 1.00 94.56 89 SER A N 1
ATOM 697 C CA . SER A 1 89 ? 7.761 -13.705 -19.308 1.00 94.56 89 SER A CA 1
ATOM 698 C C . SER A 1 89 ? 7.837 -13.296 -17.843 1.00 94.56 89 SER A C 1
ATOM 700 O O . SER A 1 89 ? 8.815 -12.680 -17.418 1.00 94.56 89 SER A O 1
ATOM 702 N N . ASP A 1 90 ? 6.776 -13.592 -17.102 1.00 93.88 90 ASP A N 1
ATOM 703 C CA . ASP A 1 90 ? 6.692 -13.414 -15.656 1.00 93.88 90 ASP A CA 1
ATOM 704 C C . ASP A 1 90 ? 5.661 -14.402 -15.095 1.00 93.88 90 ASP A C 1
ATOM 706 O O . ASP A 1 90 ? 4.749 -14.840 -15.805 1.00 93.88 90 ASP A O 1
ATOM 710 N N . GLU A 1 91 ? 5.791 -14.742 -13.818 1.00 90.75 91 GLU A N 1
ATOM 711 C CA . GLU A 1 91 ? 4.860 -15.608 -13.107 1.00 90.75 91 GLU A CA 1
ATOM 712 C C . GLU A 1 91 ? 4.008 -14.777 -12.148 1.00 90.75 91 GLU A C 1
ATOM 714 O O . GLU A 1 91 ? 4.488 -14.227 -11.156 1.00 90.75 91 GLU A O 1
ATOM 719 N N . LYS A 1 92 ? 2.694 -14.728 -12.396 1.00 82.62 92 LYS A N 1
ATOM 720 C CA . LYS A 1 92 ? 1.741 -14.099 -11.476 1.00 82.62 92 LYS A CA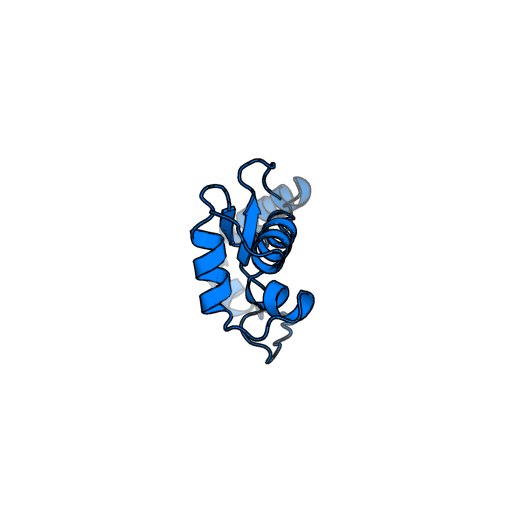 1
ATOM 721 C C . LYS A 1 92 ? 0.820 -15.138 -10.855 1.00 82.62 92 LYS A C 1
ATOM 723 O O . LYS A 1 92 ? 0.053 -15.808 -11.542 1.00 82.62 92 LYS A O 1
ATOM 728 N N . LYS A 1 93 ? 0.809 -15.189 -9.521 1.00 82.94 93 LYS A N 1
ATOM 729 C CA . LYS A 1 93 ? -0.236 -15.880 -8.759 1.00 82.94 93 LYS A CA 1
ATOM 730 C C . LYS A 1 93 ? -1.490 -15.003 -8.680 1.00 82.94 93 LYS A C 1
ATOM 732 O O . LYS A 1 93 ? -1.411 -13.867 -8.207 1.00 82.94 93 LYS A O 1
ATOM 737 N N . TRP A 1 94 ? -2.629 -15.532 -9.122 1.00 76.06 94 TRP A N 1
ATOM 738 C CA . TRP A 1 94 ? -3.949 -14.908 -8.990 1.00 76.06 94 TRP A CA 1
ATOM 739 C C . TRP A 1 94 ? -4.716 -15.597 -7.861 1.00 76.06 94 TRP A C 1
ATOM 741 O O . TRP A 1 94 ? -5.087 -16.761 -7.992 1.00 76.06 94 TRP A O 1
ATOM 751 N N . ASN A 1 95 ? -4.934 -14.902 -6.745 1.00 74.69 95 ASN A N 1
ATOM 752 C CA . ASN A 1 95 ? -5.802 -15.404 -5.680 1.00 74.69 95 ASN A CA 1
ATOM 753 C C . ASN A 1 95 ? -7.251 -14.983 -5.994 1.00 74.69 95 ASN A C 1
ATOM 755 O O . ASN A 1 95 ? -7.498 -13.819 -6.309 1.00 74.69 95 ASN A O 1
ATOM 759 N N . LEU A 1 96 ? -8.216 -15.907 -5.914 1.00 66.50 96 LEU A N 1
ATOM 760 C CA . LEU A 1 96 ? -9.653 -15.636 -6.132 1.00 66.50 96 LEU A CA 1
ATOM 761 C C . LEU A 1 96 ? -10.321 -14.945 -4.924 1.00 66.50 96 LEU A C 1
ATOM 763 O O . LEU A 1 96 ? -11.541 -14.818 -4.861 1.00 66.50 96 LEU A O 1
ATOM 767 N N . ASP A 1 97 ? -9.516 -14.461 -3.980 1.00 64.44 97 ASP A N 1
ATOM 768 C CA . ASP A 1 97 ? -9.942 -13.956 -2.672 1.00 64.44 97 ASP A CA 1
ATOM 769 C C . ASP A 1 97 ? -10.337 -12.463 -2.716 1.00 64.44 97 ASP A C 1
ATOM 771 O O . ASP A 1 97 ? -10.621 -11.845 -1.688 1.00 64.44 97 ASP A O 1
ATOM 775 N N . GLY A 1 98 ? -10.353 -11.867 -3.913 1.00 58.97 98 GLY A N 1
ATOM 776 C CA . GLY A 1 98 ? -10.450 -10.423 -4.118 1.00 58.97 98 GLY A CA 1
ATOM 777 C C . GLY A 1 98 ? -9.068 -9.764 -4.240 1.00 58.97 98 GLY A C 1
ATOM 778 O O . GLY A 1 98 ? -8.055 -10.460 -4.222 1.00 58.97 98 GLY A O 1
ATOM 779 N N . PRO A 1 99 ? -9.004 -8.430 -4.430 1.00 55.72 99 PRO A N 1
ATOM 780 C CA . PRO A 1 99 ? -7.753 -7.716 -4.684 1.00 55.72 99 PRO A CA 1
ATOM 781 C C . PRO A 1 99 ? -6.668 -8.103 -3.668 1.00 55.72 99 PRO A C 1
ATOM 783 O O . PRO A 1 99 ? -6.900 -8.009 -2.465 1.00 55.72 99 PRO A O 1
ATOM 786 N N . ASP A 1 100 ? -5.519 -8.556 -4.189 1.00 55.22 100 ASP A N 1
ATOM 787 C CA . ASP A 1 100 ? -4.381 -9.129 -3.455 1.00 55.22 100 ASP A CA 1
ATOM 788 C C . ASP A 1 100 ? -4.108 -8.398 -2.131 1.00 55.22 100 ASP A C 1
ATOM 790 O O . ASP A 1 100 ? -3.603 -7.272 -2.115 1.00 55.22 100 ASP A O 1
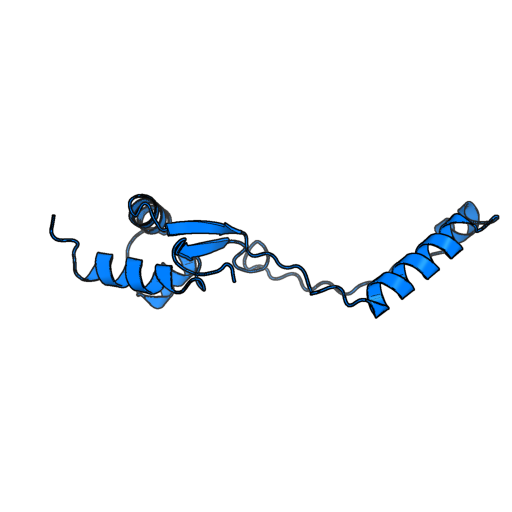ATOM 794 N N . GLY A 1 101 ? -4.407 -9.069 -1.017 1.00 59.16 101 GLY A N 1
ATOM 795 C CA . GLY A 1 101 ? -4.060 -8.614 0.325 1.00 59.16 101 GLY A CA 1
ATOM 796 C C . GLY A 1 101 ? -4.775 -7.338 0.783 1.00 59.16 101 GLY A C 1
ATOM 797 O O . GLY A 1 101 ? -5.332 -6.545 0.028 1.00 59.16 101 GLY A O 1
ATOM 798 N N . PHE A 1 102 ? -4.777 -7.116 2.095 1.00 60.66 102 PHE A N 1
ATOM 799 C CA . PHE A 1 102 ? -5.366 -5.909 2.661 1.00 60.66 102 PHE A CA 1
ATOM 800 C C . PHE A 1 102 ? -4.547 -4.688 2.250 1.00 60.66 102 PHE A C 1
ATOM 802 O O . PHE A 1 102 ? -3.539 -4.385 2.869 1.00 60.66 102 PHE A O 1
ATOM 809 N N . GLN A 1 103 ? -5.008 -3.956 1.238 1.00 73.06 103 GLN A N 1
ATOM 810 C CA . GLN A 1 103 ? -4.363 -2.721 0.786 1.00 73.06 103 GLN A CA 1
ATOM 811 C C . GLN A 1 103 ? -4.398 -1.603 1.834 1.00 73.06 103 GLN A C 1
ATOM 813 O O . GLN A 1 103 ? -3.724 -0.601 1.646 1.00 73.06 103 GLN A O 1
ATOM 818 N N . TYR A 1 104 ? -5.182 -1.744 2.906 1.00 82.88 104 TYR A N 1
ATOM 819 C CA . TYR A 1 104 ? -5.401 -0.705 3.907 1.00 82.88 104 TYR A CA 1
ATOM 820 C C . TYR A 1 104 ? -5.296 -1.251 5.329 1.00 82.88 104 TYR A C 1
ATOM 822 O O . TYR A 1 104 ? -5.754 -2.358 5.615 1.00 82.88 104 TYR A O 1
ATOM 830 N N . TYR A 1 105 ? -4.776 -0.433 6.238 1.00 88.81 105 TYR A N 1
ATOM 831 C CA . TYR A 1 105 ? -4.726 -0.684 7.675 1.00 88.81 105 TYR A CA 1
ATOM 832 C C . TYR A 1 105 ? -5.158 0.562 8.452 1.00 88.81 105 TYR A C 1
ATOM 834 O O . TYR A 1 105 ? -5.167 1.672 7.922 1.00 88.81 105 TYR A O 1
ATOM 842 N N . TRP A 1 106 ? -5.532 0.388 9.718 1.00 90.62 106 TRP A N 1
ATOM 843 C CA . TRP A 1 106 ? -5.784 1.516 10.616 1.00 90.62 106 TRP A CA 1
ATOM 844 C C . TRP A 1 106 ? -4.490 1.955 11.284 1.00 90.62 106 TRP A C 1
ATOM 846 O O . TRP A 1 106 ? -3.892 1.182 12.026 1.00 90.62 106 TRP A O 1
ATOM 856 N N . ARG A 1 107 ? -4.071 3.194 11.037 1.00 90.44 107 ARG A N 1
ATOM 857 C CA . ARG A 1 107 ? -2.850 3.780 11.585 1.00 90.44 107 ARG A CA 1
ATOM 858 C C . ARG A 1 107 ? -3.175 4.703 12.753 1.00 90.44 107 ARG A C 1
ATOM 860 O O . ARG A 1 107 ? -4.044 5.563 12.648 1.00 90.44 107 ARG A O 1
ATOM 867 N N . ASP A 1 108 ? -2.437 4.544 13.847 1.00 92.62 108 ASP A N 1
ATOM 868 C CA . ASP A 1 108 ? -2.411 5.506 14.951 1.00 92.62 108 ASP A CA 1
ATOM 869 C C . ASP A 1 108 ? -1.447 6.644 14.604 1.00 92.62 108 ASP A C 1
ATOM 871 O O . ASP A 1 108 ? -0.243 6.421 14.479 1.00 92.62 108 ASP A O 1
ATOM 875 N N . LEU A 1 109 ? -1.969 7.863 14.452 1.00 90.75 109 LEU A N 1
ATOM 876 C CA . LEU A 1 109 ? -1.173 9.041 14.088 1.00 90.75 109 LEU A CA 1
ATOM 877 C C . LEU A 1 109 ? -0.136 9.435 15.150 1.00 90.75 109 LEU A C 1
ATOM 879 O O . LEU A 1 109 ? 0.777 10.202 14.862 1.00 90.75 109 LEU A O 1
ATOM 883 N N . ARG A 1 110 ? -0.255 8.916 16.377 1.00 91.56 110 ARG A N 1
ATOM 884 C CA . ARG A 1 110 ? 0.689 9.178 17.475 1.00 91.56 110 ARG A CA 1
ATOM 885 C C . ARG A 1 110 ? 1.938 8.300 17.400 1.00 91.56 110 ARG A C 1
ATOM 887 O O . ARG A 1 110 ? 2.847 8.467 18.208 1.00 91.56 110 ARG A O 1
ATOM 894 N N . LYS A 1 111 ? 1.964 7.336 16.479 1.00 87.19 111 LYS A N 1
ATOM 895 C CA . LYS A 1 111 ? 3.089 6.432 16.241 1.00 87.19 111 LYS A CA 1
ATOM 896 C C . LYS A 1 111 ? 3.768 6.783 14.916 1.00 87.19 111 LYS A C 1
ATOM 898 O O . LYS A 1 111 ? 3.106 7.301 14.007 1.00 87.19 111 LYS A O 1
ATOM 903 N N . PRO A 1 112 ? 5.076 6.500 14.783 1.00 81.19 112 PRO A N 1
ATOM 904 C CA . PRO A 1 112 ? 5.745 6.638 13.499 1.00 81.19 112 PRO A CA 1
ATOM 905 C C . PRO A 1 112 ? 5.026 5.802 12.423 1.00 81.19 112 PRO A C 1
ATOM 907 O O . PRO A 1 112 ? 4.373 4.806 12.755 1.00 81.19 112 PRO A O 1
ATOM 910 N N . PRO A 1 113 ? 5.099 6.222 11.147 1.00 69.81 113 PRO A N 1
ATOM 911 C CA . PRO A 1 113 ? 4.654 5.385 10.039 1.00 69.81 113 PRO A CA 1
ATOM 912 C C . PRO A 1 113 ? 5.326 4.012 10.105 1.00 69.81 113 PRO A C 1
ATOM 914 O O . PRO A 1 113 ? 6.504 3.930 10.460 1.00 69.81 113 PRO A O 1
ATOM 917 N N . HIS A 1 114 ? 4.554 2.971 9.790 1.00 61.97 114 HIS A N 1
ATOM 918 C CA . HIS A 1 114 ? 5.093 1.647 9.490 1.00 61.97 114 HIS A CA 1
ATOM 919 C C . HIS A 1 114 ? 5.741 1.635 8.112 1.00 61.97 114 HIS A C 1
ATOM 921 O O . HIS A 1 114 ? 5.203 2.342 7.229 1.00 61.97 114 HIS A O 1
#

Mean predicted aligned error: 9.11 Å

Nearest PDB structures (foldseek):
  1u78-assembly1_A  TM=9.107E-01  e=3.395E-01  Caenorhabditis elegans
  7dgs-assembly1_O  TM=2.344E-01  e=3.653E+00  Bos taurus

Radius of gyration: 22.39 Å; Cα contacts (8 Å, |Δi|>4): 86; chains: 1; bounding box: 44×27×62 Å

Foldseek 3Di:
DDDPPLLVVLQVVLQVFDDQLVVSCVVSVPPDDSVVSVVSNVVVVQKDKDFDDPDDDQDPVNVVVVVVVVVVQVPDPCNVVVVVPDDDDDDDDDDPPPDPDDRIGIHGNVDDDD

pLDDT: mean 85.22, std 11.45, range [39.44, 96.44]

Solvent-accessible surface area (backbone atoms only — not comparable to full-atom values): 7213 Å² total; per-residue (Å²): 135,84,71,51,74,66,57,51,52,50,53,58,58,35,52,68,47,80,38,28,54,63,51,51,32,64,78,65,69,48,92,66,56,50,68,57,51,44,56,59,48,64,70,38,89,58,46,43,86,38,70,62,81,89,68,77,85,78,46,73,67,56,52,51,53,52,50,54,52,51,53,56,57,69,69,40,91,61,43,68,69,52,57,77,68,59,79,87,85,84,89,80,89,81,68,94,85,53,79,85,66,79,56,39,22,26,34,32,70,92,48,80,85,132

Sequence (114 aa):
MLFSVQTLRLVRTAAKGQLAAAKLKVELDLSVSVRTIQRALQRVGWLVDTKIENTFPLKPEDMLARKAWASSMLLRKDAGPVWDAIIFSDEKKWNLDGPDGFQYYWRDLRKPPH

Secondary structure (DSSP, 8-state):
----HHHHHHHHHHTTS---HHHHHHHTT--S-HHHHHHHHHTSTTEEEEE--------HHHHHHHHHHHHHHHT-TTHHHHHHH----------TTSSSS--EEEEETTS---

InterPro domains:
  IPR036397 Ribonuclease H superfamily [G3DSA:3.30.420.10] (50-114)